Protein AF-X1JG47-F1 (afdb_monomer)

Foldseek 3Di:
DPPPDPPVVLVCPLVVVLVCCVVVVDDDDDDDPDPVSLVVSQVSNCVRHNPVRGADQDDFPDDVPPPDDGDPVNVVSNVVVVVVVVD

Organism: NCBI:txid412755

InterPro domains:
  IPR027417 P-loop containing nucleoside triphosphate hydrolase [SSF52540] (8-86)

Radius of gyration: 15.63 Å; Cα contacts (8 Å, |Δi|>4): 50; chains: 1; bounding box: 47×21×38 Å

pLDDT: mean 86.38, std 14.2, range [42.81, 96.88]

Sequence (87 aa):
EKISSIEVVEDFWSCLISCLYLHLKKPFIVVTPTWDKAVQLAEDIKCYVGDEYVNLFPPRENLLYERLSPSKVTSGMRLKTLNLLQK

Nearest PDB structures (foldseek):
  4u04-assembly1_A  TM=2.726E-01  e=8.717E-01  Homo sapiens
  4u04-assem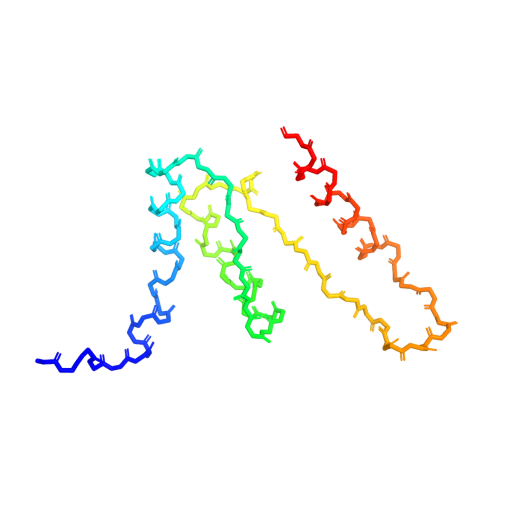bly1_B  TM=2.708E-01  e=1.127E+00  Homo sapiens
  4u07-assembly1_A  TM=2.870E-01  e=1.657E+00  Homo sapiens
  4u0u-assembly1_A  TM=2.765E-01  e=2.955E+00  Homo sapiens

Structure (mmCIF, N/CA/C/O backbone):
data_AF-X1JG47-F1
#
_entry.id   AF-X1JG47-F1
#
loop_
_atom_site.group_PDB
_atom_site.id
_atom_site.type_symbol
_atom_site.label_atom_id
_atom_site.label_alt_id
_atom_site.label_comp_id
_atom_site.label_asym_id
_atom_site.label_entity_id
_atom_site.label_seq_id
_atom_site.pdbx_PDB_ins_code
_atom_site.Cartn_x
_atom_site.Cartn_y
_atom_site.Cartn_z
_atom_site.occupancy
_atom_site.B_iso_or_equiv
_atom_site.auth_seq_id
_atom_site.auth_comp_id
_atom_site.auth_asym_id
_atom_site.auth_atom_id
_atom_site.pdbx_PDB_model_num
ATOM 1 N N . 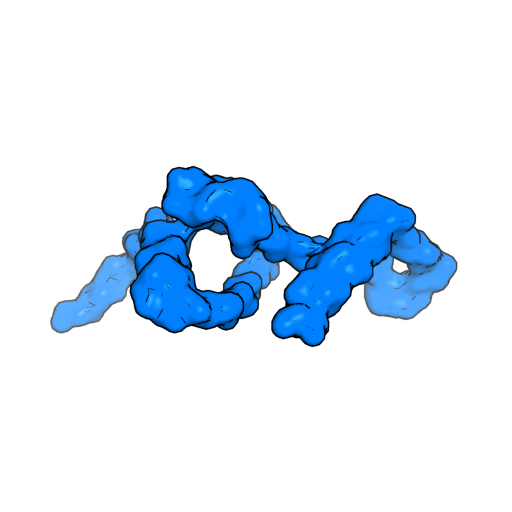GLU A 1 1 ? -19.306 -14.048 -21.791 1.00 45.81 1 GLU A N 1
ATOM 2 C CA . GLU A 1 1 ? -18.661 -12.742 -22.024 1.00 45.81 1 GLU A CA 1
ATOM 3 C C . GLU A 1 1 ? -17.293 -12.755 -21.367 1.00 45.81 1 GLU A C 1
ATOM 5 O O . GLU A 1 1 ? -17.196 -12.919 -20.158 1.00 45.81 1 GLU A O 1
ATOM 10 N N . LYS A 1 2 ? -16.227 -12.739 -22.173 1.00 45.78 2 LYS A N 1
ATOM 11 C CA . LYS A 1 2 ? -14.859 -12.610 -21.663 1.00 45.78 2 LYS A CA 1
ATOM 12 C C . LYS A 1 2 ? -14.782 -11.213 -21.074 1.00 45.78 2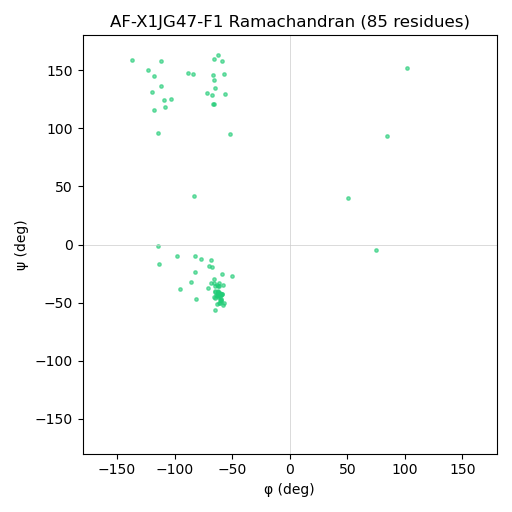 LYS A C 1
ATOM 14 O O . LYS A 1 2 ? -15.052 -10.278 -21.817 1.00 45.78 2 LYS A O 1
ATOM 19 N N . ILE A 1 3 ? -14.466 -11.107 -19.784 1.00 50.59 3 ILE A N 1
ATOM 20 C CA . ILE A 1 3 ? -14.129 -9.849 -19.116 1.00 50.59 3 ILE A CA 1
ATOM 21 C C . ILE A 1 3 ? -13.036 -9.211 -19.971 1.00 50.59 3 ILE A C 1
ATOM 23 O O . ILE A 1 3 ? -11.877 -9.625 -19.958 1.00 50.59 3 ILE A O 1
ATOM 27 N N . SER A 1 4 ? -13.468 -8.331 -20.861 1.00 42.81 4 SER A N 1
ATOM 28 C CA . SER A 1 4 ? -12.616 -7.592 -21.757 1.00 42.81 4 SER A CA 1
ATOM 29 C C . SER A 1 4 ? -11.820 -6.649 -20.883 1.00 42.81 4 SER A C 1
ATOM 31 O O . SER A 1 4 ? -12.401 -5.898 -20.103 1.00 42.81 4 SER A O 1
ATOM 33 N N . SER A 1 5 ? -10.507 -6.704 -21.080 1.00 46.88 5 SER A N 1
ATOM 34 C CA . SER A 1 5 ? -9.556 -5.676 -20.680 1.00 46.88 5 SER A CA 1
ATOM 35 C C . SER A 1 5 ? -9.087 -5.793 -19.234 1.00 46.88 5 SER A C 1
ATOM 37 O O . SER A 1 5 ? -9.653 -5.219 -18.314 1.00 46.88 5 SER A O 1
ATOM 39 N N . ILE A 1 6 ? -7.961 -6.485 -19.054 1.00 52.91 6 ILE A N 1
ATOM 40 C CA . ILE A 1 6 ? -7.151 -6.438 -17.828 1.00 52.91 6 ILE A CA 1
ATOM 41 C C . ILE A 1 6 ? -6.853 -4.980 -17.403 1.00 52.91 6 ILE A C 1
ATOM 43 O O . ILE A 1 6 ? -6.727 -4.711 -16.216 1.00 52.91 6 ILE A O 1
ATOM 47 N N . GLU A 1 7 ? -6.827 -4.043 -18.362 1.00 50.41 7 GLU A N 1
ATOM 48 C CA . GLU A 1 7 ? -6.715 -2.591 -18.151 1.00 50.41 7 GLU A CA 1
ATOM 49 C C . GLU A 1 7 ? -7.864 -2.018 -17.313 1.00 50.41 7 GLU A C 1
ATOM 51 O O . GLU A 1 7 ? -7.617 -1.277 -16.372 1.00 50.41 7 GLU A O 1
ATOM 56 N N . VAL A 1 8 ? -9.110 -2.438 -17.568 1.00 53.16 8 VAL A N 1
ATOM 57 C CA . VAL A 1 8 ? -10.282 -1.997 -16.788 1.00 53.16 8 VAL A CA 1
ATOM 58 C C . VAL A 1 8 ? -10.218 -2.532 -15.358 1.00 53.16 8 VAL A C 1
ATOM 60 O O . VAL A 1 8 ? -10.876 -2.004 -14.478 1.00 53.16 8 VAL A O 1
ATOM 63 N N . VAL A 1 9 ? -9.430 -3.573 -15.087 1.00 59.56 9 VAL A N 1
ATOM 64 C CA . VAL A 1 9 ? -9.217 -4.051 -13.716 1.00 59.56 9 VAL A CA 1
ATOM 65 C C . VAL A 1 9 ? -8.085 -3.274 -13.035 1.00 59.56 9 VAL A C 1
ATOM 67 O O . VAL A 1 9 ? -8.170 -3.046 -11.828 1.00 59.56 9 VAL A O 1
ATOM 70 N N . GLU A 1 10 ? -7.063 -2.821 -13.780 1.00 62.34 10 GLU A N 1
ATOM 71 C CA . GLU A 1 10 ? -5.961 -2.031 -13.208 1.00 62.34 10 GLU A CA 1
ATOM 72 C C . GLU A 1 10 ? -6.443 -0.723 -12.572 1.00 62.34 10 GLU A C 1
ATOM 74 O O . GLU A 1 10 ? -6.047 -0.428 -11.443 1.00 62.34 10 GLU A O 1
ATOM 79 N N . ASP A 1 11 ? -7.378 -0.027 -13.222 1.00 71.56 11 ASP A N 1
ATOM 80 C CA . ASP A 1 11 ? -7.930 1.248 -12.738 1.00 71.56 11 ASP A CA 1
ATOM 81 C C . ASP A 1 11 ? -8.795 1.114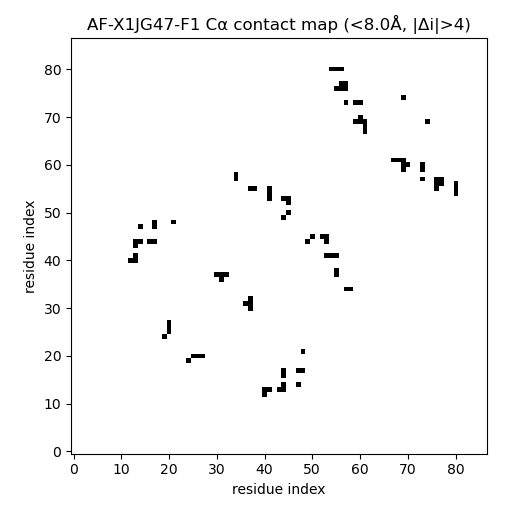 -11.468 1.00 71.56 11 ASP A C 1
ATOM 83 O O . ASP A 1 11 ? -9.113 2.110 -10.819 1.00 71.56 11 ASP A O 1
ATOM 87 N N . PHE A 1 12 ? -9.185 -0.107 -11.083 1.00 86.19 12 PHE A N 1
ATOM 88 C CA . PHE A 1 12 ? -10.117 -0.348 -9.974 1.00 86.19 12 PHE A CA 1
ATOM 89 C C . PHE A 1 12 ? -9.493 -1.076 -8.782 1.00 86.19 12 PHE A C 1
ATOM 91 O O . PHE A 1 12 ? -10.181 -1.292 -7.778 1.00 86.19 12 PHE A O 1
ATOM 98 N N . TRP A 1 13 ? -8.208 -1.443 -8.840 1.00 90.25 13 TRP A N 1
ATOM 99 C CA . TRP A 1 13 ? -7.566 -2.171 -7.741 1.00 90.25 13 TRP A CA 1
ATOM 100 C C . TRP A 1 13 ? -7.608 -1.404 -6.423 1.00 90.25 13 TRP A C 1
ATOM 102 O O . TRP A 1 13 ? -7.909 -2.006 -5.394 1.00 90.25 13 TRP A O 1
ATOM 112 N N . SER A 1 14 ? -7.356 -0.094 -6.442 1.00 93.62 14 SER A N 1
ATOM 113 C CA . SER A 1 14 ? -7.377 0.741 -5.235 1.00 93.62 14 SER A CA 1
ATOM 114 C C . SER A 1 14 ? -8.745 0.704 -4.555 1.00 93.62 14 SER A C 1
ATOM 116 O O . SER A 1 14 ? -8.843 0.410 -3.361 1.00 93.62 14 SER A O 1
ATOM 118 N N . CYS A 1 15 ? -9.810 0.908 -5.331 1.00 94.12 15 CYS A N 1
ATOM 119 C CA . CYS A 1 15 ? -11.188 0.838 -4.862 1.00 94.12 15 CYS A CA 1
ATOM 120 C C . CYS A 1 15 ? -11.539 -0.563 -4.336 1.00 94.12 15 CYS A C 1
ATOM 122 O O . CYS A 1 15 ? -12.003 -0.693 -3.203 1.00 94.12 15 CYS A O 1
ATOM 124 N N . LEU A 1 16 ? -11.257 -1.622 -5.104 1.00 93.56 16 LEU A N 1
ATOM 125 C CA . LEU A 1 16 ? -11.562 -3.000 -4.711 1.00 93.56 16 LEU A CA 1
ATOM 126 C C . LEU A 1 16 ? -10.848 -3.397 -3.413 1.00 93.56 16 LEU A C 1
ATOM 128 O O . LEU A 1 16 ? -11.480 -3.937 -2.505 1.00 93.56 16 LEU A O 1
ATOM 132 N N . ILE A 1 17 ? -9.547 -3.120 -3.308 1.00 94.69 17 ILE A N 1
ATOM 133 C CA . ILE A 1 17 ? -8.749 -3.422 -2.112 1.00 94.69 17 ILE A CA 1
ATOM 134 C C . ILE A 1 17 ? -9.290 -2.645 -0.910 1.00 94.69 17 ILE A C 1
ATOM 136 O O . ILE A 1 17 ? -9.448 -3.223 0.166 1.00 94.69 17 ILE A O 1
ATOM 140 N N . SER A 1 18 ? -9.635 -1.369 -1.093 1.00 95.50 18 SER A N 1
ATOM 141 C CA . SER A 1 18 ? -10.194 -0.530 -0.027 1.00 95.50 18 SER A CA 1
ATOM 142 C C . SER A 1 18 ? -11.547 -1.055 0.454 1.00 95.50 18 SER A C 1
ATOM 144 O O . SER A 1 18 ? -11.772 -1.180 1.658 1.00 95.50 18 SER A O 1
ATOM 146 N N . CYS A 1 19 ? -12.432 -1.454 -0.465 1.00 95.50 19 CYS A N 1
ATOM 147 C CA . CYS A 1 19 ? -13.701 -2.098 -0.129 1.00 95.50 19 CYS A CA 1
ATOM 148 C C . CYS A 1 19 ? -13.482 -3.409 0.636 1.00 95.50 19 CYS A C 1
ATOM 150 O O . CYS A 1 19 ? -14.101 -3.622 1.680 1.00 95.50 19 CYS A O 1
ATOM 152 N N . LEU A 1 20 ? -12.584 -4.276 0.158 1.00 94.94 20 LEU A N 1
ATOM 153 C CA . LEU A 1 20 ? -12.251 -5.529 0.840 1.00 94.94 20 LEU A CA 1
ATOM 154 C C . LEU A 1 20 ? -11.720 -5.273 2.255 1.00 94.94 20 LEU A C 1
ATOM 156 O O . LEU A 1 20 ? -12.152 -5.947 3.190 1.00 94.94 20 LEU A O 1
ATOM 160 N N . TYR A 1 21 ? -10.849 -4.277 2.432 1.00 95.00 21 TYR A N 1
ATOM 161 C CA . TYR A 1 21 ? -10.330 -3.875 3.737 1.00 95.00 21 TYR A CA 1
ATOM 162 C C . TYR A 1 21 ? -11.436 -3.414 4.693 1.00 95.00 21 TYR A C 1
ATOM 164 O O . TYR A 1 21 ? -11.546 -3.939 5.804 1.00 95.00 21 TYR A O 1
ATOM 172 N N . LEU A 1 22 ? -12.302 -2.500 4.249 1.00 95.06 22 LEU A N 1
ATOM 173 C CA . LEU A 1 22 ? -13.387 -1.946 5.066 1.00 95.06 22 LEU A CA 1
ATOM 174 C C . LEU A 1 22 ? -14.441 -2.996 5.448 1.00 95.06 22 LEU A C 1
ATOM 176 O O . LEU A 1 22 ? -14.973 -2.962 6.562 1.00 95.06 22 LEU A O 1
ATOM 180 N N . HIS A 1 23 ? -14.730 -3.942 4.551 1.00 96.56 23 HIS A N 1
ATOM 181 C CA . HIS A 1 23 ? -15.719 -4.993 4.792 1.00 96.56 23 HIS A CA 1
ATOM 182 C C . HIS A 1 23 ? -15.173 -6.157 5.619 1.00 96.56 23 HIS A C 1
ATOM 184 O O . HIS A 1 23 ? -15.835 -6.601 6.557 1.00 96.56 23 HIS A O 1
ATOM 190 N N . LEU A 1 24 ? -13.986 -6.668 5.282 1.00 94.56 24 LEU A N 1
ATOM 191 C CA . LEU A 1 24 ? -13.422 -7.846 5.946 1.00 94.56 24 LEU A CA 1
ATOM 192 C C . LEU A 1 24 ? -12.721 -7.495 7.258 1.00 94.56 24 LEU A C 1
ATOM 194 O O . LEU A 1 24 ? -12.602 -8.369 8.115 1.00 94.56 24 LEU A O 1
ATOM 198 N N . LYS A 1 25 ? -12.275 -6.240 7.424 1.00 88.25 25 LYS A N 1
ATOM 199 C CA . LYS A 1 25 ? -11.582 -5.730 8.621 1.00 88.25 25 LYS A CA 1
ATOM 200 C C . LYS A 1 25 ? -10.411 -6.618 9.052 1.00 88.25 25 LYS A C 1
ATOM 202 O O . LYS A 1 25 ? -10.205 -6.880 10.235 1.00 88.25 25 LYS A O 1
ATOM 207 N N . LYS A 1 26 ? -9.661 -7.109 8.067 1.00 88.75 26 LYS A N 1
ATOM 208 C CA . LYS A 1 26 ? -8.445 -7.910 8.241 1.00 88.75 26 LYS A CA 1
ATOM 209 C C . LYS A 1 26 ? -7.277 -7.225 7.531 1.00 88.75 26 LYS A C 1
ATOM 211 O O . LYS A 1 26 ? -7.513 -6.539 6.538 1.00 88.75 26 LYS A O 1
ATOM 216 N N . PRO A 1 27 ? -6.035 -7.396 8.011 1.00 90.38 27 PRO A N 1
ATOM 217 C CA . PRO A 1 27 ? -4.866 -6.878 7.313 1.00 90.38 27 PRO A CA 1
ATOM 218 C C . PRO A 1 27 ? -4.675 -7.596 5.971 1.00 90.38 27 PRO A C 1
ATOM 220 O O . PRO A 1 27 ? -4.866 -8.810 5.873 1.00 90.38 27 PRO A O 1
ATOM 223 N N . PHE A 1 28 ? -4.266 -6.844 4.949 1.00 92.31 28 PHE A N 1
ATOM 224 C CA . PHE A 1 28 ? -3.941 -7.360 3.620 1.00 92.31 28 PHE A CA 1
ATOM 225 C C . PHE A 1 28 ? -2.476 -7.098 3.291 1.00 92.31 28 PHE A C 1
ATOM 227 O O . PHE A 1 28 ? -1.923 -6.058 3.643 1.00 92.31 28 PHE A O 1
ATOM 234 N N . ILE A 1 29 ? -1.869 -8.034 2.564 1.00 94.25 29 ILE A N 1
ATOM 235 C CA . ILE A 1 29 ? -0.595 -7.818 1.883 1.00 94.25 29 ILE A CA 1
ATOM 236 C C . ILE A 1 29 ? -0.906 -7.748 0.395 1.00 94.25 29 ILE A C 1
ATOM 238 O O . ILE A 1 29 ? -1.401 -8.713 -0.185 1.00 94.25 29 ILE A O 1
ATOM 242 N N . VAL A 1 30 ? -0.617 -6.602 -0.210 1.00 94.56 30 VAL A N 1
ATOM 243 C CA . VAL A 1 30 ? -0.765 -6.385 -1.649 1.00 94.56 30 VAL A CA 1
ATOM 244 C C . VAL A 1 30 ? 0.621 -6.442 -2.272 1.00 94.56 30 VAL A C 1
ATOM 246 O O . VAL A 1 30 ? 1.527 -5.729 -1.844 1.00 94.56 30 VAL A O 1
ATOM 249 N N . VAL A 1 31 ? 0.795 -7.311 -3.264 1.00 95.00 31 VAL A N 1
ATOM 250 C CA . VAL A 1 31 ? 2.062 -7.476 -3.984 1.00 95.00 31 VAL A CA 1
ATOM 251 C C . VAL A 1 31 ? 1.890 -6.928 -5.391 1.00 95.00 31 VAL A C 1
ATOM 253 O O . VAL A 1 31 ? 0.998 -7.358 -6.119 1.00 95.00 31 VAL A O 1
ATOM 256 N N . THR A 1 32 ? 2.752 -5.992 -5.775 1.00 94.12 32 THR A N 1
ATOM 257 C CA . THR A 1 32 ? 2.762 -5.380 -7.107 1.00 94.12 32 THR A CA 1
ATOM 258 C C . THR A 1 32 ? 4.011 -5.794 -7.894 1.00 94.12 32 THR A C 1
ATOM 260 O O . THR A 1 32 ? 5.022 -6.168 -7.295 1.00 94.12 32 THR A O 1
ATOM 263 N N . PRO A 1 33 ? 3.987 -5.711 -9.240 1.00 93.06 33 PRO A N 1
ATOM 264 C CA . PRO A 1 33 ? 5.148 -6.055 -10.068 1.00 93.06 33 PRO A CA 1
ATOM 265 C C . PRO A 1 33 ? 6.353 -5.124 -9.884 1.00 93.06 33 PRO A C 1
ATOM 267 O O . PRO A 1 33 ? 7.491 -5.547 -10.072 1.00 93.06 33 PRO A O 1
ATOM 270 N N . THR A 1 34 ? 6.115 -3.853 -9.550 1.00 93.69 34 THR A N 1
ATOM 271 C CA . THR A 1 34 ? 7.161 -2.834 -9.389 1.00 93.69 34 THR A CA 1
ATOM 272 C C . THR A 1 34 ? 6.912 -1.975 -8.156 1.00 93.69 34 THR A C 1
ATOM 274 O O . THR A 1 34 ? 5.780 -1.866 -7.669 1.00 93.69 34 THR A O 1
ATOM 277 N N . TRP A 1 35 ? 7.983 -1.341 -7.671 1.00 93.94 35 TRP A N 1
ATOM 278 C CA . TRP A 1 35 ? 7.910 -0.368 -6.584 1.00 93.94 35 TRP A CA 1
ATOM 279 C C . TRP A 1 35 ? 7.043 0.837 -6.953 1.00 93.94 35 TRP A C 1
ATOM 281 O O . TRP A 1 35 ? 6.191 1.219 -6.162 1.00 93.94 35 TRP A O 1
ATOM 291 N N . ASP A 1 36 ? 7.177 1.367 -8.169 1.00 95.25 36 ASP A N 1
ATOM 292 C CA . ASP A 1 36 ? 6.384 2.522 -8.607 1.00 95.25 36 ASP A CA 1
ATOM 293 C C . ASP A 1 36 ? 4.884 2.206 -8.621 1.00 95.25 36 ASP A C 1
ATOM 295 O O . ASP A 1 36 ? 4.088 2.993 -8.111 1.00 95.25 36 ASP A O 1
ATOM 299 N N . LYS A 1 37 ? 4.497 1.004 -9.086 1.00 94.31 37 LYS A N 1
ATOM 300 C CA . LYS A 1 37 ? 3.106 0.534 -8.978 1.00 94.31 37 LYS A CA 1
ATOM 301 C C . LYS A 1 37 ? 2.662 0.397 -7.519 1.00 94.31 37 LYS A C 1
ATOM 303 O O . LYS A 1 37 ? 1.508 0.679 -7.223 1.00 94.31 37 LYS A O 1
ATOM 308 N N . ALA A 1 38 ? 3.548 -0.020 -6.610 1.00 95.50 38 ALA A N 1
ATOM 309 C CA . ALA A 1 38 ? 3.230 -0.094 -5.181 1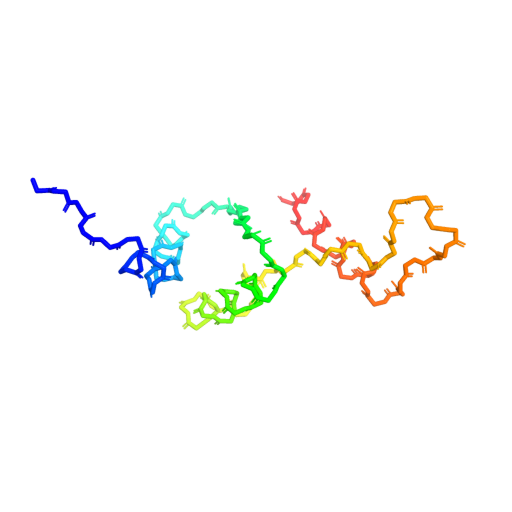.00 95.50 38 ALA A CA 1
ATOM 310 C C . ALA A 1 38 ? 2.954 1.296 -4.597 1.00 95.50 38 ALA A C 1
ATOM 312 O O . ALA A 1 38 ? 1.981 1.467 -3.869 1.00 95.50 38 ALA A O 1
ATOM 313 N N . VAL A 1 39 ? 3.807 2.274 -4.918 1.00 96.19 39 VAL A N 1
ATOM 314 C CA . VAL A 1 39 ? 3.686 3.657 -4.444 1.00 96.19 39 VAL A CA 1
ATOM 315 C C . VAL A 1 39 ? 2.397 4.280 -4.962 1.00 96.19 39 VAL A C 1
ATOM 317 O O . VAL A 1 39 ? 1.616 4.772 -4.156 1.00 96.19 39 VAL A O 1
ATOM 320 N N . GLN A 1 40 ? 2.142 4.196 -6.270 1.00 95.75 40 GLN A N 1
ATOM 321 C CA . GLN A 1 40 ? 0.921 4.732 -6.871 1.00 95.75 40 GLN A CA 1
ATOM 322 C C . GLN A 1 40 ? -0.331 4.111 -6.240 1.00 95.75 40 GLN A C 1
ATOM 324 O O . GLN A 1 40 ? -1.185 4.828 -5.728 1.00 95.75 40 GLN A O 1
ATOM 329 N N . LEU A 1 41 ? -0.396 2.776 -6.185 1.00 95.56 41 LEU A N 1
ATOM 330 C CA . LEU A 1 41 ? -1.540 2.072 -5.608 1.00 95.56 41 LEU A CA 1
ATOM 331 C C . LEU A 1 41 ? -1.738 2.405 -4.121 1.00 95.56 41 LEU A C 1
ATOM 333 O O . LEU A 1 41 ? -2.871 2.478 -3.654 1.00 95.56 41 LEU A O 1
ATOM 337 N N . ALA A 1 42 ? -0.654 2.602 -3.367 1.00 96.38 42 ALA A N 1
ATOM 338 C CA . ALA A 1 42 ? -0.738 2.999 -1.968 1.00 96.38 42 ALA A CA 1
ATOM 339 C C . ALA A 1 42 ? -1.333 4.402 -1.807 1.00 96.38 42 ALA A C 1
ATOM 341 O O . ALA A 1 42 ? -2.207 4.565 -0.961 1.00 96.38 42 ALA A O 1
ATOM 342 N N . GLU A 1 43 ? -0.904 5.385 -2.604 1.00 96.69 43 GLU A N 1
ATOM 343 C CA . GLU A 1 43 ? -1.494 6.732 -2.585 1.00 96.69 43 GLU A CA 1
ATOM 344 C C . GLU A 1 43 ? -2.987 6.692 -2.926 1.00 96.69 43 GLU A C 1
ATOM 346 O O . GLU A 1 43 ? -3.798 7.263 -2.197 1.00 96.69 43 GLU A O 1
ATOM 351 N N . ASP A 1 44 ? -3.371 5.918 -3.942 1.00 95.75 44 ASP A N 1
ATOM 352 C CA . ASP A 1 44 ? -4.777 5.778 -4.323 1.00 95.75 44 ASP A CA 1
ATOM 353 C C . ASP A 1 44 ? -5.615 5.137 -3.203 1.00 95.75 44 ASP A C 1
ATOM 355 O O . ASP A 1 44 ? -6.712 5.601 -2.901 1.00 95.75 44 ASP A O 1
ATOM 359 N N . ILE A 1 45 ? -5.115 4.080 -2.548 1.00 96.19 45 ILE A N 1
ATOM 360 C CA . ILE A 1 45 ? -5.817 3.417 -1.432 1.00 96.19 45 ILE A CA 1
ATOM 361 C C . ILE A 1 45 ? -5.958 4.362 -0.232 1.00 96.19 45 ILE A C 1
ATOM 363 O O . ILE A 1 45 ? -7.018 4.390 0.401 1.00 96.19 45 ILE A O 1
ATOM 367 N N . LYS A 1 46 ? -4.929 5.158 0.084 1.00 96.88 46 LYS A N 1
ATOM 368 C CA . LYS A 1 46 ? -4.970 6.123 1.196 1.00 96.88 46 LYS A CA 1
ATOM 369 C C . LYS A 1 46 ? -6.109 7.126 1.051 1.00 96.88 46 LYS A C 1
ATOM 371 O O . LYS A 1 46 ? -6.738 7.454 2.054 1.00 96.88 46 LYS A O 1
ATOM 376 N N . CYS A 1 47 ? -6.451 7.530 -0.175 1.00 95.50 47 CYS A N 1
ATOM 377 C 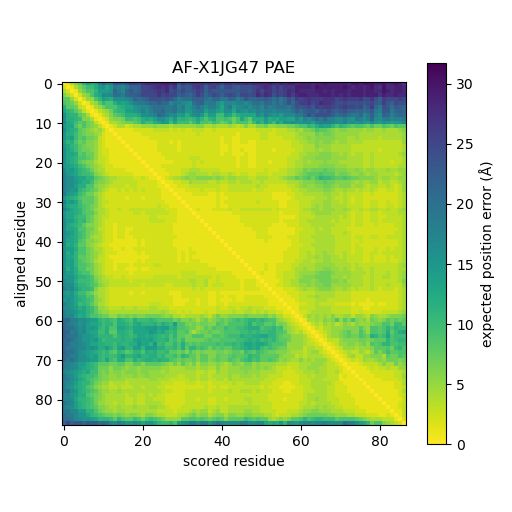CA . CYS A 1 47 ? -7.609 8.390 -0.426 1.00 95.50 47 CYS A CA 1
ATOM 378 C C . CYS A 1 47 ? -8.942 7.780 0.048 1.00 95.50 47 CYS A C 1
ATOM 380 O O . CYS A 1 47 ? -9.873 8.528 0.345 1.00 95.50 47 CYS A O 1
ATOM 382 N N . TYR A 1 48 ? -9.049 6.450 0.137 1.00 95.00 48 TYR A N 1
ATOM 383 C CA . TYR A 1 48 ? -10.263 5.762 0.585 1.00 95.00 48 TYR A CA 1
ATOM 384 C C . TYR A 1 48 ? -10.253 5.403 2.072 1.00 95.00 48 TYR A C 1
ATOM 386 O O . TYR A 1 48 ? -11.306 5.451 2.707 1.00 95.00 48 TYR A O 1
ATOM 394 N N . VAL A 1 49 ? -9.105 4.985 2.619 1.00 95.06 49 VAL A N 1
ATOM 395 C CA . VAL A 1 49 ? -9.043 4.400 3.974 1.00 95.06 49 VAL A CA 1
ATOM 396 C C . VAL A 1 49 ? -8.277 5.241 4.991 1.00 95.06 49 VAL A C 1
ATOM 398 O O . VAL A 1 49 ? -8.475 5.012 6.177 1.00 95.06 49 VAL A O 1
ATOM 401 N N . GLY A 1 50 ? -7.459 6.206 4.561 1.00 95.31 50 GLY A N 1
ATOM 402 C CA . GLY A 1 50 ? -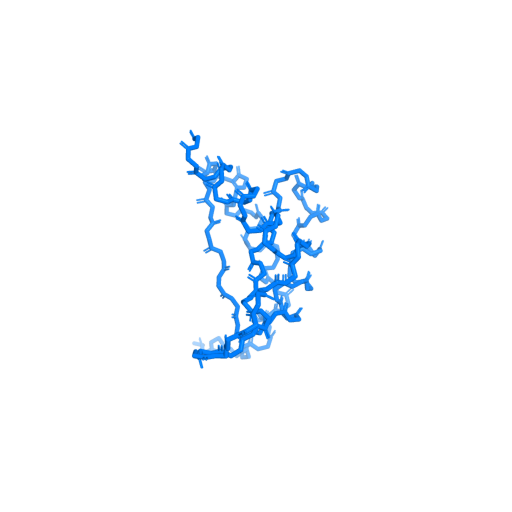6.586 7.019 5.415 1.00 95.31 50 GLY A CA 1
ATOM 403 C C . GLY A 1 50 ? -5.114 6.584 5.397 1.00 95.31 50 GLY A C 1
ATOM 404 O O . GLY A 1 50 ? -4.784 5.413 5.180 1.00 95.31 50 GLY A O 1
ATOM 405 N N . ASP A 1 51 ? -4.219 7.543 5.639 1.00 94.44 51 ASP A N 1
ATOM 406 C CA . ASP A 1 51 ? -2.759 7.385 5.573 1.00 94.44 51 ASP A CA 1
ATOM 407 C C . ASP A 1 51 ? -2.207 6.387 6.596 1.00 94.44 51 ASP A C 1
ATOM 409 O O . ASP A 1 51 ? -1.244 5.665 6.334 1.00 94.44 51 ASP A O 1
ATOM 413 N N . GLU A 1 52 ? -2.813 6.333 7.777 1.00 92.75 52 GLU A N 1
ATOM 414 C CA . GLU A 1 52 ? -2.369 5.524 8.906 1.00 92.75 52 GLU A CA 1
ATOM 415 C C . GLU A 1 52 ? -2.558 4.016 8.686 1.00 92.75 52 GLU A C 1
ATOM 417 O O . GLU A 1 52 ? -1.910 3.206 9.359 1.00 92.75 52 GLU A O 1
ATOM 422 N N . TYR A 1 53 ? -3.403 3.634 7.725 1.00 93.12 53 TYR A N 1
ATOM 423 C CA . TYR A 1 53 ? -3.758 2.242 7.446 1.00 93.12 53 TYR A CA 1
ATOM 424 C C . TYR A 1 53 ? -2.959 1.621 6.297 1.00 93.12 53 TYR A C 1
ATOM 426 O O . TYR A 1 53 ? -3.003 0.403 6.113 1.00 93.12 53 TYR A O 1
ATOM 434 N N . VAL A 1 54 ? -2.190 2.419 5.550 1.00 95.50 54 VAL A N 1
ATOM 435 C CA . VAL A 1 54 ? -1.434 1.950 4.382 1.00 95.50 54 VAL A CA 1
ATOM 436 C C . VAL A 1 54 ? 0.059 2.137 4.619 1.00 95.50 54 VAL A C 1
ATOM 438 O O . VAL A 1 54 ? 0.566 3.251 4.715 1.00 95.50 54 VAL A O 1
ATOM 441 N N . ASN A 1 55 ? 0.796 1.028 4.679 1.00 94.94 55 ASN A N 1
ATOM 442 C CA . ASN A 1 55 ? 2.246 1.041 4.857 1.00 94.94 55 ASN A CA 1
ATOM 443 C C . ASN A 1 55 ? 2.931 0.368 3.666 1.00 94.94 55 ASN A C 1
ATOM 445 O O . ASN A 1 55 ? 2.584 -0.750 3.292 1.00 94.94 55 ASN A O 1
ATOM 449 N N . LEU A 1 56 ? 3.946 1.027 3.106 1.00 95.44 56 LEU A N 1
ATOM 450 C CA . LEU A 1 56 ? 4.805 0.438 2.084 1.00 95.44 56 LEU A CA 1
ATOM 451 C C . LEU A 1 56 ? 5.927 -0.390 2.724 1.00 95.44 56 LEU A C 1
ATOM 453 O O . LEU A 1 56 ? 6.468 -0.045 3.779 1.00 95.44 56 LEU A O 1
ATOM 457 N N . PHE A 1 57 ? 6.321 -1.468 2.049 1.00 95.31 57 PHE A N 1
ATOM 458 C CA . PHE A 1 57 ? 7.500 -2.257 2.397 1.00 95.31 57 PHE A CA 1
ATOM 459 C C . PHE A 1 57 ? 8.532 -2.138 1.270 1.00 95.31 57 PHE A C 1
ATOM 461 O O . PHE A 1 57 ? 8.411 -2.842 0.265 1.00 95.31 57 PHE A O 1
ATOM 468 N N . PRO A 1 58 ? 9.513 -1.222 1.387 1.00 92.94 58 PRO A N 1
ATOM 469 C CA . PRO A 1 58 ? 10.403 -0.924 0.276 1.00 92.94 58 PRO A CA 1
ATOM 470 C C . PRO A 1 58 ? 11.302 -2.108 -0.083 1.00 92.94 58 PRO A C 1
ATOM 472 O O . PRO A 1 58 ? 11.722 -2.861 0.811 1.00 92.94 58 PRO A O 1
ATOM 475 N N . PRO A 1 59 ? 11.618 -2.272 -1.383 1.00 90.50 59 PRO A N 1
ATOM 476 C CA . PRO A 1 59 ? 12.582 -3.260 -1.820 1.00 90.50 59 PRO A CA 1
ATOM 477 C C . PRO A 1 59 ? 13.950 -2.948 -1.218 1.00 90.50 59 PRO A C 1
ATOM 479 O O . PRO A 1 59 ? 14.238 -1.854 -0.728 1.00 90.50 59 PRO A O 1
ATOM 482 N N . ARG A 1 60 ? 14.822 -3.947 -1.252 1.00 83.75 60 ARG A N 1
ATOM 483 C CA . ARG A 1 60 ? 16.210 -3.747 -0.867 1.00 83.75 60 ARG A CA 1
ATOM 484 C C . ARG A 1 60 ? 16.906 -2.918 -1.954 1.00 83.75 60 ARG A C 1
ATOM 486 O O . ARG A 1 60 ? 16.786 -3.248 -3.125 1.00 83.75 60 ARG A O 1
ATOM 493 N N . GLU A 1 61 ? 17.611 -1.861 -1.560 1.00 83.19 61 GLU A N 1
ATOM 494 C CA . GLU A 1 61 ? 18.322 -0.972 -2.496 1.00 83.19 61 GLU A CA 1
ATOM 495 C C . GLU A 1 61 ? 19.553 -1.634 -3.116 1.00 83.19 61 GLU A C 1
ATOM 497 O O . GLU A 1 61 ? 19.860 -1.408 -4.280 1.00 83.19 61 GLU A O 1
ATOM 502 N N . ASN A 1 62 ? 20.264 -2.438 -2.325 1.00 82.31 62 ASN A N 1
ATOM 503 C CA . ASN A 1 62 ? 21.465 -3.121 -2.770 1.00 82.31 62 ASN A CA 1
ATOM 504 C C . ASN A 1 62 ? 21.117 -4.476 -3.395 1.00 82.31 62 ASN A C 1
ATOM 506 O O . ASN A 1 62 ? 20.181 -5.167 -2.966 1.00 82.31 62 ASN A O 1
ATOM 510 N N . LEU A 1 63 ? 21.912 -4.877 -4.382 1.00 84.75 63 LEU A N 1
ATOM 511 C CA . LEU A 1 63 ? 21.761 -6.164 -5.049 1.00 84.75 63 LEU A CA 1
ATOM 512 C C . LEU A 1 63 ? 22.052 -7.320 -4.087 1.00 84.75 63 LEU A C 1
ATOM 514 O O . LEU A 1 63 ? 22.736 -7.190 -3.064 1.00 84.75 63 LEU A O 1
ATOM 518 N N . LEU A 1 64 ? 21.545 -8.500 -4.439 1.00 75.19 64 LEU A N 1
ATOM 519 C CA . LEU A 1 64 ? 21.925 -9.730 -3.755 1.00 75.19 64 LEU A CA 1
ATOM 520 C C . LEU A 1 64 ? 23.459 -9.868 -3.843 1.00 75.19 64 LEU A C 1
ATOM 522 O O . LEU A 1 64 ? 24.029 -9.723 -4.918 1.00 75.19 64 LEU A O 1
ATOM 526 N N . TYR A 1 65 ? 24.117 -10.101 -2.702 1.00 85.31 65 TYR A N 1
ATOM 527 C CA . TYR A 1 65 ? 25.583 -10.191 -2.511 1.00 85.31 65 TYR A CA 1
ATOM 528 C C . TYR A 1 65 ? 26.382 -8.884 -2.537 1.00 85.31 65 TYR A C 1
ATOM 530 O O . TYR A 1 65 ? 27.579 -8.905 -2.233 1.00 85.31 65 TYR A O 1
ATOM 538 N N . GLU A 1 66 ? 25.751 -7.749 -2.821 1.00 86.44 66 GLU A N 1
ATOM 539 C CA . GLU A 1 66 ? 26.428 -6.464 -2.726 1.00 86.44 66 GLU A CA 1
ATOM 540 C C . GLU A 1 66 ? 26.788 -6.173 -1.264 1.00 86.44 66 GLU A C 1
ATOM 542 O O . GLU A 1 66 ? 25.922 -6.129 -0.384 1.00 86.44 66 GLU A O 1
ATOM 547 N N . ARG A 1 67 ? 28.086 -5.987 -0.992 1.00 86.75 67 ARG A N 1
ATOM 548 C CA . ARG A 1 67 ? 28.632 -5.747 0.356 1.00 86.75 67 ARG A CA 1
ATOM 549 C C . ARG A 1 67 ? 28.522 -4.279 0.767 1.00 86.75 67 ARG A C 1
ATOM 551 O O . ARG A 1 67 ? 29.446 -3.715 1.346 1.00 86.75 67 ARG A O 1
ATOM 558 N N . LEU A 1 68 ? 27.386 -3.673 0.452 1.00 84.25 68 LEU A N 1
ATOM 559 C CA . LEU A 1 68 ? 27.009 -2.345 0.903 1.00 84.25 68 LEU A CA 1
ATOM 560 C C . LEU A 1 68 ? 25.843 -2.477 1.873 1.00 84.25 68 LEU A C 1
ATOM 562 O O . LEU A 1 68 ? 24.899 -3.241 1.655 1.00 84.25 68 LEU A O 1
ATOM 566 N N . SER A 1 69 ? 25.921 -1.735 2.970 1.00 82.12 69 SER A N 1
ATOM 567 C CA . SER A 1 69 ? 24.786 -1.603 3.873 1.00 82.12 69 SER A CA 1
ATOM 568 C C . SER A 1 69 ? 23.648 -0.890 3.135 1.00 82.12 69 SER A C 1
ATOM 570 O O . SER A 1 69 ? 23.911 0.135 2.503 1.00 82.12 69 SER A O 1
ATOM 572 N N . PRO A 1 70 ? 22.395 -1.376 3.226 1.00 79.38 70 PRO A N 1
ATOM 573 C CA . PRO A 1 70 ? 21.245 -0.627 2.730 1.00 79.38 70 PRO A CA 1
ATOM 574 C C . PRO A 1 70 ? 21.154 0.732 3.433 1.00 79.38 70 PRO A C 1
ATOM 576 O O . PRO A 1 70 ? 21.648 0.887 4.559 1.00 79.38 70 PRO A O 1
ATOM 579 N N . SER A 1 71 ? 20.476 1.706 2.827 1.00 86.19 71 SER A N 1
ATOM 580 C CA . SER A 1 71 ? 20.269 2.998 3.468 1.00 86.19 71 SER A CA 1
ATOM 581 C C . SER A 1 71 ? 19.571 2.835 4.816 1.00 86.19 71 SER A C 1
ATOM 583 O O . SER A 1 71 ? 18.727 1.953 5.043 1.00 86.19 71 SER A O 1
ATOM 585 N N . LYS A 1 72 ? 19.924 3.731 5.742 1.00 87.62 72 LYS A N 1
ATOM 586 C CA . LYS A 1 72 ? 19.288 3.792 7.061 1.00 87.62 72 LYS A CA 1
ATOM 587 C C . LYS A 1 72 ? 17.791 4.088 6.942 1.00 87.62 72 LYS A C 1
ATOM 589 O O . LYS A 1 72 ? 17.018 3.561 7.734 1.00 87.62 72 LYS A O 1
ATOM 594 N N . VAL A 1 73 ? 17.392 4.878 5.941 1.00 88.12 73 VAL A N 1
ATOM 595 C CA . VAL A 1 73 ? 15.993 5.248 5.685 1.00 88.12 73 VAL A CA 1
ATOM 596 C C . VAL A 1 73 ? 15.181 4.013 5.301 1.00 88.12 73 VAL A C 1
ATOM 598 O O . VAL A 1 73 ? 14.243 3.658 6.014 1.00 88.12 73 VAL A O 1
ATOM 601 N N . THR A 1 74 ? 15.598 3.288 4.259 1.00 89.81 74 THR A N 1
ATOM 602 C CA . THR A 1 74 ? 14.914 2.069 3.798 1.00 89.81 74 THR A CA 1
ATOM 603 C C . THR A 1 74 ? 14.913 0.988 4.870 1.00 89.81 74 THR A C 1
ATOM 605 O O . THR A 1 74 ? 13.888 0.350 5.112 1.00 89.81 74 THR A O 1
ATOM 608 N N . SER A 1 75 ? 16.027 0.811 5.583 1.00 90.50 75 SER A N 1
ATOM 609 C CA . SER A 1 75 ? 16.098 -0.137 6.702 1.00 90.50 75 SER A CA 1
ATOM 610 C C . SER A 1 75 ? 15.107 0.216 7.815 1.00 90.50 75 SER A C 1
ATOM 612 O O . SER A 1 75 ? 14.391 -0.660 8.299 1.00 90.50 75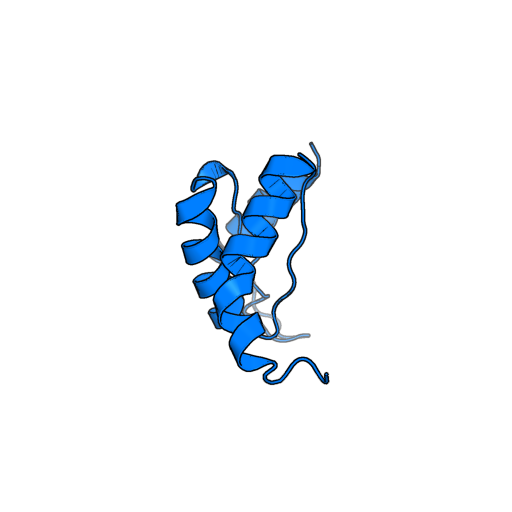 SER A O 1
ATOM 614 N N . GLY A 1 76 ? 15.020 1.497 8.186 1.00 92.56 76 GLY A N 1
ATOM 615 C CA . GLY A 1 76 ? 14.076 1.989 9.188 1.00 92.56 76 GLY A CA 1
ATOM 616 C C . GLY A 1 76 ? 12.619 1.785 8.775 1.00 92.56 76 GLY A C 1
ATOM 617 O O . GLY A 1 76 ? 11.825 1.287 9.571 1.00 92.56 76 GLY A O 1
ATOM 618 N N . MET A 1 77 ? 12.278 2.085 7.518 1.00 91.75 77 MET A N 1
ATOM 619 C CA . MET A 1 77 ? 10.937 1.845 6.971 1.00 91.75 77 MET A CA 1
ATOM 620 C C . MET A 1 77 ? 10.562 0.362 7.029 1.00 91.75 77 MET A C 1
ATOM 622 O O . MET A 1 77 ? 9.494 0.017 7.529 1.00 91.75 77 MET A O 1
ATOM 626 N N . ARG A 1 78 ? 11.460 -0.533 6.597 1.00 93.50 78 ARG A N 1
ATOM 627 C CA . ARG A 1 78 ? 11.211 -1.984 6.622 1.00 93.50 78 ARG A CA 1
ATOM 628 C C . ARG A 1 78 ? 11.009 -2.507 8.039 1.00 93.50 78 ARG A C 1
ATOM 630 O O . ARG A 1 78 ? 10.076 -3.269 8.272 1.00 93.50 78 ARG A O 1
ATOM 637 N N . LEU A 1 79 ? 11.851 -2.091 8.985 1.00 93.81 79 LEU A N 1
ATOM 638 C CA . LEU A 1 79 ? 11.722 -2.492 10.388 1.00 93.81 79 LEU A CA 1
ATOM 639 C C . LEU A 1 79 ? 10.430 -1.963 11.018 1.00 93.81 79 LEU A C 1
ATOM 641 O O . LEU A 1 79 ? 9.757 -2.712 11.723 1.00 93.81 79 LEU A O 1
ATOM 645 N N . LYS A 1 80 ? 10.049 -0.712 10.725 1.00 92.19 80 LYS A N 1
ATOM 646 C CA . LYS A 1 80 ? 8.771 -0.138 11.169 1.00 92.19 80 LYS A CA 1
ATOM 647 C C . LYS A 1 80 ? 7.596 -0.985 10.677 1.00 92.19 80 LYS A C 1
ATOM 649 O O . LYS A 1 80 ? 6.767 -1.376 11.493 1.00 92.19 80 LYS A O 1
ATOM 654 N N . THR A 1 81 ? 7.550 -1.312 9.384 1.00 92.44 81 THR A N 1
ATOM 655 C CA . THR A 1 81 ? 6.473 -2.129 8.803 1.00 92.44 81 THR A CA 1
ATOM 656 C C . THR A 1 81 ? 6.435 -3.535 9.406 1.00 92.44 81 THR A C 1
ATOM 658 O O . THR A 1 81 ? 5.366 -4.001 9.785 1.00 92.44 81 THR A O 1
ATOM 661 N N . LEU A 1 82 ? 7.586 -4.194 9.588 1.00 93.19 82 LEU A N 1
ATOM 662 C CA . LEU A 1 82 ? 7.640 -5.516 10.231 1.00 93.19 82 LEU A CA 1
ATOM 663 C C . LEU A 1 82 ? 7.143 -5.487 11.681 1.00 93.19 82 LEU A C 1
ATOM 665 O O . LEU A 1 82 ? 6.425 -6.390 12.092 1.00 93.19 82 LEU A O 1
ATOM 669 N N .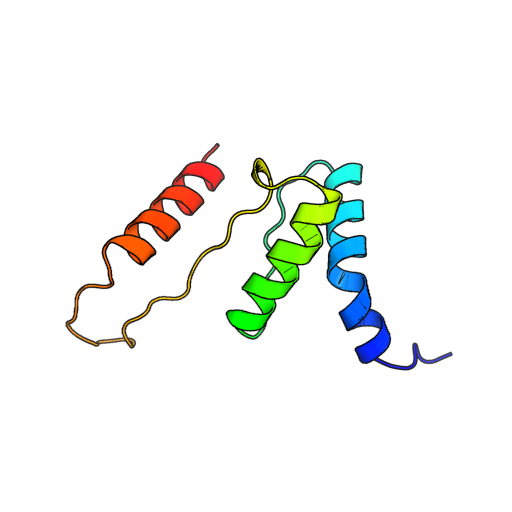 ASN A 1 83 ? 7.480 -4.445 12.442 1.00 93.12 83 ASN A N 1
ATOM 670 C CA . ASN A 1 83 ? 6.996 -4.273 13.812 1.00 93.12 83 ASN A CA 1
ATOM 671 C C . ASN A 1 83 ? 5.472 -4.047 13.873 1.00 93.12 83 ASN A C 1
ATOM 673 O O . ASN A 1 83 ? 4.824 -4.486 14.818 1.00 93.12 83 ASN A O 1
ATOM 677 N N . LEU A 1 84 ? 4.887 -3.381 12.870 1.00 89.38 84 LEU A N 1
ATOM 678 C CA . LEU A 1 84 ? 3.432 -3.210 12.775 1.00 89.38 84 LEU A CA 1
ATOM 679 C C . LEU A 1 84 ? 2.705 -4.532 12.491 1.00 89.38 84 LEU A C 1
ATOM 681 O O . LEU A 1 84 ? 1.606 -4.719 12.993 1.00 89.38 84 LEU A O 1
ATOM 685 N N . LEU A 1 85 ? 3.323 -5.448 11.740 1.00 86.56 85 LEU A N 1
ATOM 686 C CA . LEU A 1 85 ? 2.744 -6.757 11.402 1.00 86.56 85 LEU A CA 1
ATOM 687 C C . LEU A 1 85 ? 2.800 -7.787 12.541 1.00 86.56 85 LEU A C 1
ATOM 689 O O . LEU A 1 85 ? 2.183 -8.841 12.433 1.00 86.56 85 LEU A O 1
ATOM 693 N N . GLN A 1 86 ? 3.566 -7.527 13.603 1.00 81.38 86 GLN A N 1
ATOM 694 C CA . GLN A 1 86 ? 3.663 -8.424 14.763 1.00 81.38 86 GLN A CA 1
ATOM 695 C C . GLN A 1 86 ? 2.518 -8.253 15.772 1.00 81.38 86 GLN A C 1
ATOM 697 O O . GLN A 1 86 ? 2.428 -9.042 16.712 1.00 81.38 86 GLN A O 1
ATOM 702 N N . LYS A 1 87 ? 1.697 -7.212 15.616 1.00 59.69 87 LYS A N 1
ATOM 703 C CA . LYS A 1 87 ? 0.574 -6.890 16.502 1.00 59.69 87 LYS A CA 1
ATOM 704 C C . LYS A 1 87 ? -0.731 -7.444 15.953 1.00 59.69 87 LYS A C 1
ATOM 706 O O . LYS A 1 87 ? -1.554 -7.861 16.795 1.00 59.69 87 LYS A O 1
#

Secondary structure (DSSP, 8-state):
-----HHHHHTTHHHHHHHHHHHH-S------SSHHHHHHHHHHHHHHH-GGG----PPPSSPTT--SPPPHHHHHHHHHHHHHHT-

Solvent-accessible surface area (backbone atoms only — not comparable to full-atom values): 5620 Å² total; per-residue (Å²): 132,77,84,73,53,75,64,70,50,63,82,38,46,37,60,53,52,41,51,51,36,72,71,68,71,55,94,82,88,86,88,62,99,43,69,69,58,42,52,55,46,46,57,54,26,26,77,74,71,36,67,94,78,60,82,75,72,73,77,77,84,54,58,92,87,50,94,58,82,62,56,71,66,61,52,49,45,38,51,53,48,54,60,62,73,74,112

Mean predicted aligned error: 6.5 Å